Protein AF-A0A1V4UQL2-F1 (afdb_monomer)

pLDDT: mean 75.95, std 18.33, range [37.75, 96.88]

Structure (mmCIF, N/CA/C/O backbone):
data_AF-A0A1V4UQL2-F1
#
_entry.id   AF-A0A1V4UQL2-F1
#
loop_
_atom_site.group_PDB
_atom_site.id
_atom_site.type_symbol
_atom_site.label_atom_id
_atom_site.label_alt_id
_atom_site.label_comp_id
_atom_site.label_asym_id
_atom_site.label_entity_id
_atom_site.label_seq_id
_atom_site.pdbx_PDB_ins_code
_atom_site.Cartn_x
_atom_site.Cartn_y
_atom_site.Cartn_z
_atom_site.occupancy
_atom_site.B_iso_or_equiv
_atom_site.auth_seq_id
_atom_site.auth_comp_id
_atom_site.auth_asym_id
_atom_site.auth_atom_id
_atom_site.pdbx_PDB_model_num
ATOM 1 N N . MET A 1 1 ? 2.668 -11.949 -16.282 1.00 37.75 1 MET A N 1
ATOM 2 C CA . MET A 1 1 ? 2.684 -10.707 -15.476 1.00 37.75 1 MET A CA 1
ATOM 3 C C . MET A 1 1 ? 3.536 -10.972 -14.229 1.00 37.75 1 MET A C 1
ATOM 5 O O . MET A 1 1 ? 3.122 -11.777 -13.413 1.00 37.75 1 MET A O 1
ATOM 9 N N . LYS A 1 2 ? 4.761 -10.427 -14.122 1.00 42.97 2 LYS A N 1
ATOM 10 C CA . LYS A 1 2 ? 5.678 -10.628 -12.970 1.00 42.97 2 LYS A CA 1
ATOM 11 C C . LYS A 1 2 ? 5.782 -9.341 -12.137 1.00 42.97 2 LYS A C 1
ATOM 13 O O . LYS A 1 2 ? 6.850 -8.750 -12.044 1.00 42.97 2 LYS A O 1
ATOM 18 N N . ALA A 1 3 ? 4.671 -8.852 -11.601 1.00 55.44 3 ALA A N 1
ATOM 19 C CA . ALA A 1 3 ? 4.692 -7.670 -10.745 1.00 55.44 3 ALA A CA 1
ATOM 20 C C . ALA A 1 3 ? 3.852 -7.947 -9.501 1.00 55.44 3 ALA A C 1
ATOM 22 O O . ALA A 1 3 ? 2.638 -7.787 -9.514 1.00 55.44 3 ALA A O 1
ATOM 23 N N . PHE A 1 4 ? 4.516 -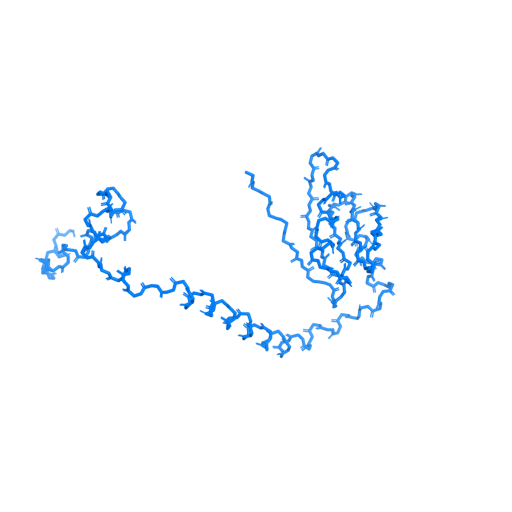8.412 -8.445 1.00 68.25 4 PHE A N 1
ATOM 24 C CA . PHE A 1 4 ? 3.941 -8.462 -7.107 1.00 68.25 4 PHE A CA 1
ATOM 25 C C . PHE A 1 4 ? 4.356 -7.186 -6.380 1.00 68.25 4 PHE A C 1
ATOM 27 O O . PHE A 1 4 ? 5.550 -6.943 -6.196 1.00 68.25 4 PHE A O 1
ATOM 34 N N . VAL A 1 5 ? 3.385 -6.369 -5.977 1.00 81.94 5 VAL A N 1
ATOM 35 C CA . VAL A 1 5 ? 3.632 -5.263 -5.049 1.00 81.94 5 VAL A CA 1
ATOM 36 C C . VAL A 1 5 ? 3.661 -5.860 -3.647 1.00 81.94 5 VAL A C 1
ATOM 38 O O . VAL A 1 5 ? 2.655 -6.382 -3.174 1.00 81.94 5 VAL A O 1
ATOM 41 N N . ARG A 1 6 ? 4.827 -5.830 -2.996 1.00 87.88 6 ARG A N 1
ATOM 42 C CA . ARG A 1 6 ? 4.953 -6.243 -1.594 1.00 87.88 6 ARG A CA 1
ATOM 43 C C . ARG A 1 6 ? 4.582 -5.061 -0.710 1.00 87.88 6 ARG A C 1
ATOM 45 O O . ARG A 1 6 ? 5.344 -4.098 -0.643 1.00 87.88 6 ARG A O 1
ATOM 52 N N . LEU A 1 7 ? 3.418 -5.149 -0.075 1.00 91.75 7 LEU A N 1
ATOM 53 C CA . LEU A 1 7 ? 2.991 -4.177 0.921 1.00 91.75 7 LEU A CA 1
ATOM 54 C C . LEU A 1 7 ? 3.770 -4.395 2.218 1.00 91.75 7 LEU A C 1
ATOM 56 O O . LEU A 1 7 ? 3.971 -5.529 2.651 1.00 91.75 7 LEU A O 1
ATOM 60 N N . ARG A 1 8 ? 4.222 -3.300 2.815 1.00 92.44 8 ARG A N 1
ATOM 61 C CA . ARG A 1 8 ? 4.875 -3.247 4.116 1.00 92.44 8 ARG A CA 1
ATOM 62 C C . ARG A 1 8 ? 4.050 -2.346 5.029 1.00 92.44 8 ARG A C 1
ATOM 64 O O . ARG A 1 8 ? 3.598 -1.298 4.563 1.00 92.44 8 ARG A O 1
ATOM 71 N N . PRO A 1 9 ? 3.850 -2.724 6.295 1.00 93.31 9 PRO A N 1
ATOM 72 C CA . PRO A 1 9 ? 3.208 -1.844 7.253 1.00 93.31 9 PRO A CA 1
ATOM 73 C C . PRO A 1 9 ? 4.103 -0.653 7.598 1.00 93.31 9 PRO A C 1
ATOM 75 O O . PRO A 1 9 ? 5.333 -0.703 7.490 1.00 93.31 9 PRO A O 1
ATOM 78 N N . LEU A 1 10 ? 3.451 0.436 7.979 1.00 88.81 10 LEU A N 1
ATOM 79 C CA . LEU A 1 10 ? 4.038 1.602 8.616 1.00 88.81 10 LEU A CA 1
ATOM 80 C C . LEU A 1 10 ? 3.076 2.020 9.738 1.00 88.81 10 LEU A C 1
ATOM 82 O O . LEU A 1 10 ? 2.096 2.726 9.495 1.00 88.81 10 LEU A O 1
ATOM 86 N N . GLY A 1 11 ? 3.340 1.520 10.947 1.00 84.88 11 GLY A N 1
ATOM 87 C CA . GLY A 1 11 ? 2.382 1.543 12.057 1.00 84.88 11 GLY A CA 1
ATOM 88 C C . GLY A 1 11 ? 1.091 0.780 11.728 1.00 84.88 11 GLY A C 1
ATOM 89 O O . GLY A 1 11 ? 1.022 0.025 10.755 1.00 84.88 11 GLY A O 1
ATOM 90 N N . ASP A 1 12 ? 0.035 1.043 12.496 1.00 84.06 12 ASP A N 1
ATOM 91 C CA . ASP A 1 12 ? -1.230 0.293 12.409 1.00 84.06 12 ASP A CA 1
ATOM 92 C C . ASP A 1 12 ? -2.111 0.649 11.208 1.00 84.06 12 ASP A C 1
ATOM 94 O O . ASP A 1 12 ? -3.007 -0.102 10.815 1.00 84.06 12 ASP A O 1
ATOM 98 N N . ARG A 1 13 ? -1.934 1.851 10.652 1.00 88.06 13 ARG A N 1
ATOM 99 C CA . ARG A 1 13 ? -2.918 2.453 9.736 1.00 88.06 13 ARG A CA 1
ATOM 100 C C . ARG A 1 13 ? -2.413 2.669 8.324 1.00 88.06 13 ARG A C 1
ATOM 102 O O . ARG A 1 13 ? -3.192 3.137 7.494 1.00 88.06 13 ARG A O 1
ATOM 109 N N . VAL A 1 14 ? -1.155 2.348 8.030 1.00 93.50 14 VAL A N 1
ATOM 110 C CA . VAL A 1 14 ? -0.564 2.588 6.710 1.00 93.50 14 VAL A CA 1
ATOM 111 C C . VAL A 1 14 ? 0.059 1.309 6.164 1.00 93.50 14 VAL A C 1
ATOM 113 O O . VAL A 1 14 ? 0.865 0.661 6.823 1.00 93.50 14 VAL A O 1
ATOM 116 N N . LEU A 1 15 ? -0.275 0.977 4.920 1.00 95.50 15 LEU A N 1
ATOM 117 C CA . LEU A 1 15 ? 0.418 -0.032 4.127 1.00 95.50 15 LEU A CA 1
ATOM 118 C C . LEU A 1 15 ? 1.042 0.648 2.921 1.00 95.50 15 LEU A C 1
ATOM 120 O O . LEU A 1 15 ? 0.372 1.389 2.200 1.00 95.50 15 LEU A O 1
ATOM 124 N N . TRP A 1 16 ? 2.311 0.366 2.663 1.00 95.44 16 TRP A N 1
ATOM 125 C CA . TRP A 1 16 ? 3.025 0.980 1.557 1.00 95.44 16 TRP A CA 1
ATOM 126 C C . TRP A 1 16 ? 3.781 -0.025 0.700 1.00 95.44 16 TRP A C 1
ATOM 128 O O . TRP A 1 16 ? 4.181 -1.086 1.169 1.00 95.44 16 TRP A O 1
ATOM 138 N N . GLY A 1 17 ? 3.992 0.296 -0.573 1.00 94.50 17 GLY A N 1
ATOM 139 C CA . GLY A 1 17 ? 4.694 -0.594 -1.492 1.00 94.50 17 GLY A CA 1
ATOM 140 C C . GLY A 1 17 ? 5.348 0.136 -2.656 1.00 94.50 17 GLY A C 1
ATOM 141 O O . GLY A 1 17 ? 4.814 1.105 -3.195 1.00 94.50 17 GLY A O 1
ATOM 142 N N . TYR A 1 18 ? 6.510 -0.362 -3.079 1.00 93.31 18 TYR A N 1
ATOM 143 C CA . TYR A 1 18 ? 7.168 0.142 -4.279 1.00 93.31 18 TYR A CA 1
ATOM 144 C C . TYR A 1 18 ? 6.465 -0.366 -5.542 1.00 93.31 18 TYR A C 1
ATOM 146 O O . TYR A 1 18 ? 6.219 -1.565 -5.696 1.00 93.31 18 TYR A O 1
ATOM 154 N N . MET A 1 19 ? 6.195 0.545 -6.472 1.00 90.06 19 MET A N 1
ATOM 155 C CA . MET A 1 19 ? 5.579 0.262 -7.760 1.00 90.06 19 MET A CA 1
ATOM 156 C C . MET A 1 19 ? 6.045 1.282 -8.803 1.00 90.06 19 MET A C 1
ATOM 158 O O . MET A 1 19 ? 5.976 2.490 -8.591 1.00 90.06 19 MET A O 1
ATOM 162 N N . LYS A 1 20 ? 6.464 0.796 -9.976 1.00 89.44 20 LYS A N 1
ATOM 163 C CA . LYS A 1 20 ? 6.831 1.631 -11.129 1.00 89.44 20 LYS A CA 1
ATOM 164 C C . LYS A 1 20 ? 5.987 1.232 -12.344 1.00 89.44 20 LYS A C 1
ATOM 166 O O . LYS A 1 20 ? 6.436 0.422 -13.160 1.00 89.44 20 LYS A O 1
ATOM 171 N N . PRO A 1 21 ? 4.739 1.717 -12.435 1.00 85.06 21 PRO A N 1
ATOM 172 C CA . PRO A 1 21 ? 3.858 1.359 -13.531 1.00 85.06 21 PRO A CA 1
ATOM 173 C C . PRO A 1 21 ? 4.292 2.082 -14.815 1.00 85.06 21 PRO A C 1
ATOM 175 O O . PRO A 1 21 ? 4.811 3.191 -14.771 1.00 85.06 21 PRO A O 1
ATOM 178 N N . ARG A 1 22 ? 4.085 1.453 -15.981 1.00 80.81 22 ARG A N 1
ATOM 179 C CA . ARG A 1 22 ? 4.324 2.098 -17.292 1.00 80.81 22 ARG A CA 1
ATOM 180 C C . ARG A 1 22 ? 3.170 2.997 -17.742 1.00 80.81 22 ARG A C 1
ATOM 182 O O . ARG A 1 22 ? 3.358 3.860 -18.588 1.00 80.81 22 ARG A O 1
ATOM 189 N N . HIS A 1 23 ? 1.979 2.768 -17.197 1.00 82.25 23 HIS A N 1
ATOM 190 C CA . HIS A 1 23 ? 0.748 3.480 -17.532 1.00 82.25 23 HIS A CA 1
ATOM 191 C C . HIS A 1 23 ? 0.110 4.043 -16.261 1.00 82.25 23 HIS A C 1
ATOM 193 O O . HIS A 1 23 ? 0.542 3.727 -15.152 1.00 82.25 23 HIS A O 1
ATOM 199 N N . LYS A 1 24 ? -0.976 4.805 -16.412 1.00 80.25 24 LYS A N 1
ATOM 200 C CA . LYS A 1 24 ? -1.756 5.403 -15.313 1.00 80.25 24 LYS A CA 1
ATOM 201 C C . LYS A 1 24 ? -2.580 4.377 -14.506 1.00 80.25 24 LYS A C 1
ATOM 203 O O . LYS A 1 24 ? -3.717 4.632 -14.144 1.00 80.25 24 LYS A O 1
ATOM 208 N N . ILE A 1 25 ? -2.023 3.196 -14.236 1.00 89.56 25 ILE A N 1
ATOM 209 C CA . ILE A 1 25 ? -2.671 2.134 -13.449 1.00 89.56 25 ILE A CA 1
ATOM 210 C C . ILE A 1 25 ? -2.404 2.278 -11.943 1.00 89.56 25 ILE A C 1
ATOM 212 O O . ILE A 1 25 ? -3.019 1.583 -11.138 1.00 89.56 25 ILE A O 1
ATOM 216 N N . GLY A 1 26 ? -1.490 3.171 -11.547 1.00 89.69 26 GLY A N 1
ATOM 217 C CA . GLY A 1 26 ? -1.097 3.327 -10.147 1.00 89.69 26 GLY A CA 1
ATOM 218 C C . GLY A 1 26 ? -2.265 3.680 -9.226 1.00 89.69 26 GLY A C 1
ATOM 219 O O . GLY A 1 26 ? -2.417 3.051 -8.182 1.00 89.69 26 GLY A O 1
ATOM 220 N N . GLU A 1 27 ? -3.143 4.583 -9.672 1.00 91.38 27 GLU A N 1
ATOM 221 C CA . GLU A 1 27 ? -4.360 4.978 -8.950 1.00 91.38 27 GLU A CA 1
ATOM 222 C C . GLU A 1 27 ? -5.352 3.813 -8.816 1.00 91.38 27 GLU A C 1
ATOM 224 O O . GLU A 1 27 ? -5.786 3.480 -7.719 1.00 91.38 27 GLU A O 1
ATOM 229 N N . HIS A 1 28 ? -5.638 3.097 -9.905 1.00 92.44 28 HIS A N 1
ATOM 230 C CA . HIS A 1 28 ? -6.523 1.927 -9.850 1.00 92.44 28 HIS A CA 1
ATOM 231 C C . HIS A 1 28 ? -5.981 0.821 -8.941 1.00 92.44 28 HIS A C 1
ATOM 233 O O . HIS A 1 28 ? -6.743 0.136 -8.258 1.00 92.44 28 HIS A O 1
ATOM 239 N N . THR A 1 29 ? -4.660 0.651 -8.922 1.00 92.44 29 THR A N 1
ATOM 240 C CA . THR A 1 29 ? -4.004 -0.343 -8.073 1.00 92.44 29 THR A CA 1
ATOM 241 C C . THR A 1 29 ? -4.113 0.053 -6.602 1.00 92.44 29 THR A C 1
ATOM 243 O O . THR A 1 29 ? -4.483 -0.784 -5.779 1.00 92.44 29 THR A O 1
ATOM 246 N N . SER A 1 30 ? -3.851 1.319 -6.256 1.00 93.69 30 SER A N 1
ATOM 247 C CA . SER A 1 30 ? -3.974 1.794 -4.873 1.00 93.69 30 SER A CA 1
ATOM 248 C C . SER A 1 30 ? -5.427 1.751 -4.387 1.00 93.69 30 SER A C 1
ATOM 250 O O . SER A 1 30 ? -5.679 1.277 -3.280 1.00 93.69 30 SER A O 1
ATOM 252 N N . GLU A 1 31 ? -6.397 2.122 -5.227 1.00 94.81 31 GLU A N 1
ATOM 253 C CA . GLU A 1 31 ? -7.828 1.980 -4.931 1.00 94.81 31 GLU A CA 1
ATOM 254 C C . GLU A 1 31 ? -8.238 0.527 -4.686 1.00 94.81 31 GLU A C 1
ATOM 256 O O . GLU A 1 31 ? -8.976 0.241 -3.741 1.00 94.81 31 GLU A O 1
ATOM 261 N N . HIS A 1 32 ? -7.763 -0.403 -5.522 1.00 94.25 32 HIS A N 1
ATOM 262 C CA . HIS A 1 32 ? -8.056 -1.824 -5.360 1.00 94.25 32 HIS A CA 1
ATOM 263 C C . HIS A 1 32 ? -7.600 -2.325 -3.987 1.00 94.25 32 HIS A C 1
ATOM 265 O O . HIS A 1 32 ? -8.363 -2.990 -3.285 1.00 94.25 32 HIS A O 1
ATOM 271 N N . PHE A 1 33 ? -6.382 -1.972 -3.574 1.00 94.06 33 PHE A N 1
ATOM 272 C CA . PHE A 1 33 ? -5.882 -2.335 -2.252 1.00 94.06 33 PHE A CA 1
ATOM 273 C C . PHE A 1 33 ? -6.634 -1.626 -1.122 1.00 94.06 33 PHE A C 1
ATOM 275 O O . PHE A 1 33 ? -6.893 -2.261 -0.102 1.00 94.06 33 PHE A O 1
ATOM 282 N N . ALA A 1 34 ? -7.036 -0.365 -1.296 1.00 95.31 34 ALA A N 1
ATOM 283 C CA . ALA A 1 34 ? -7.782 0.369 -0.275 1.00 95.31 34 ALA A CA 1
ATOM 284 C C . ALA A 1 34 ? -9.166 -0.248 -0.033 1.00 95.31 34 ALA A C 1
ATOM 286 O O . ALA A 1 34 ? -9.573 -0.422 1.111 1.00 95.31 34 ALA A O 1
ATOM 287 N N . ARG A 1 35 ? -9.866 -0.677 -1.093 1.00 95.00 35 ARG A N 1
ATOM 288 C CA . ARG A 1 35 ? -11.147 -1.395 -0.959 1.00 95.00 35 ARG A CA 1
ATOM 289 C C . ARG A 1 35 ? -11.010 -2.728 -0.227 1.00 95.00 35 ARG A C 1
ATOM 291 O O . ARG A 1 35 ? -11.932 -3.129 0.474 1.00 95.00 35 ARG A O 1
ATOM 298 N N . ARG A 1 36 ? -9.876 -3.417 -0.391 1.00 94.06 36 ARG A N 1
ATOM 299 C CA . ARG A 1 36 ? -9.596 -4.697 0.282 1.00 94.06 36 ARG A CA 1
ATOM 300 C C . ARG A 1 36 ? -9.142 -4.537 1.729 1.00 94.06 36 ARG A C 1
ATOM 302 O O . ARG A 1 36 ? -9.237 -5.501 2.475 1.00 94.06 36 ARG A O 1
ATOM 309 N N . ASN A 1 37 ? -8.689 -3.344 2.113 1.00 92.12 37 ASN A N 1
ATOM 310 C CA . ASN A 1 37 ? -8.253 -3.023 3.471 1.00 92.12 37 ASN A CA 1
ATOM 311 C C . ASN A 1 37 ? -8.964 -1.746 3.964 1.00 92.12 37 ASN A C 1
ATOM 313 O O . ASN A 1 37 ? -8.332 -0.689 4.071 1.00 92.12 37 ASN A O 1
ATOM 317 N N . PRO A 1 38 ? -10.291 -1.793 4.213 1.00 93.44 38 PRO A N 1
ATOM 318 C CA . PRO A 1 38 ? -11.034 -0.622 4.666 1.00 93.44 38 PRO A CA 1
ATOM 319 C C . PRO A 1 38 ? -10.475 -0.070 5.982 1.00 93.44 38 PRO A C 1
ATOM 321 O O . PRO A 1 38 ? -10.207 -0.818 6.915 1.00 93.44 38 PRO A O 1
ATOM 324 N N . GLY A 1 39 ? -10.337 1.253 6.077 1.00 92.00 39 GLY A N 1
ATOM 325 C CA . GLY A 1 39 ? -9.757 1.912 7.252 1.00 92.00 39 GLY A CA 1
ATOM 326 C C . GLY A 1 39 ? -8.224 1.965 7.274 1.00 92.00 39 GLY A C 1
ATOM 327 O O . GLY A 1 39 ? -7.671 2.594 8.175 1.00 92.00 39 GLY A O 1
ATOM 328 N N . THR A 1 40 ? -7.550 1.409 6.265 1.00 94.88 40 THR A N 1
ATOM 329 C CA . THR A 1 40 ? -6.093 1.483 6.093 1.00 94.88 40 THR A CA 1
ATOM 330 C C . THR A 1 40 ? -5.729 2.429 4.948 1.00 94.88 40 THR A C 1
ATOM 332 O O . THR A 1 40 ? -6.350 2.424 3.883 1.00 94.88 40 THR A O 1
ATOM 335 N N . ILE A 1 41 ? -4.713 3.266 5.158 1.00 95.75 41 ILE A N 1
ATOM 336 C CA . ILE A 1 41 ? -4.140 4.144 4.135 1.00 95.75 41 ILE A CA 1
ATOM 337 C C . ILE A 1 41 ? -3.173 3.315 3.292 1.00 95.75 41 ILE A C 1
ATOM 339 O O . ILE A 1 41 ? -2.181 2.799 3.800 1.00 95.75 41 ILE A O 1
ATOM 343 N N . ILE A 1 42 ? -3.444 3.204 1.997 1.00 96.88 42 ILE A N 1
ATOM 344 C CA . ILE A 1 42 ? -2.558 2.539 1.045 1.00 96.88 42 ILE A CA 1
ATOM 345 C C . ILE A 1 42 ? -1.707 3.585 0.339 1.00 96.88 42 ILE A C 1
ATOM 347 O O . ILE A 1 42 ? -2.255 4.511 -0.251 1.00 96.88 42 ILE A O 1
ATOM 351 N N . VAL A 1 43 ? -0.387 3.407 0.337 1.00 96.31 43 VAL A N 1
ATOM 352 C CA . VAL A 1 43 ? 0.563 4.282 -0.363 1.00 96.31 43 VAL A CA 1
ATOM 353 C C . VAL A 1 43 ? 1.412 3.459 -1.321 1.00 96.31 43 VAL A C 1
ATOM 355 O O . VAL A 1 43 ? 2.265 2.676 -0.911 1.00 96.31 43 VAL A O 1
ATOM 358 N N . LEU A 1 44 ? 1.217 3.635 -2.621 1.00 95.56 44 LEU A N 1
ATOM 359 C CA . LEU A 1 44 ? 2.065 2.996 -3.623 1.00 95.56 44 LEU A CA 1
ATOM 360 C C . LEU A 1 44 ? 2.880 4.044 -4.352 1.00 95.56 44 LEU A C 1
ATOM 362 O O . LEU A 1 44 ? 2.375 5.123 -4.616 1.00 95.56 44 LEU A O 1
ATOM 366 N N . GLY A 1 45 ? 4.112 3.746 -4.739 1.00 94.06 45 GLY A N 1
ATOM 367 C CA . GLY A 1 45 ? 4.878 4.744 -5.473 1.00 94.06 45 GLY A CA 1
ATOM 368 C C . GLY A 1 45 ? 6.282 4.328 -5.839 1.00 94.06 45 GLY A C 1
ATOM 369 O O . GLY A 1 45 ? 6.725 3.206 -5.594 1.00 94.06 45 GLY A O 1
ATOM 370 N N . ASN A 1 46 ? 6.990 5.276 -6.427 1.00 92.75 46 ASN A N 1
ATOM 371 C CA . ASN A 1 46 ? 8.399 5.187 -6.761 1.00 92.75 46 ASN A CA 1
ATOM 372 C C . ASN A 1 46 ? 9.123 6.452 -6.265 1.00 92.75 46 ASN A C 1
ATOM 374 O O . ASN A 1 46 ? 8.602 7.184 -5.432 1.00 92.75 46 ASN A O 1
ATOM 378 N N . GLY A 1 47 ? 10.347 6.704 -6.732 1.00 92.25 47 GLY A N 1
ATOM 379 C CA . GLY A 1 47 ? 11.110 7.882 -6.305 1.00 92.25 47 GLY A CA 1
ATOM 380 C C . GLY A 1 47 ? 10.553 9.228 -6.790 1.00 92.25 47 GLY A C 1
ATOM 381 O O . GLY A 1 47 ? 10.904 10.246 -6.21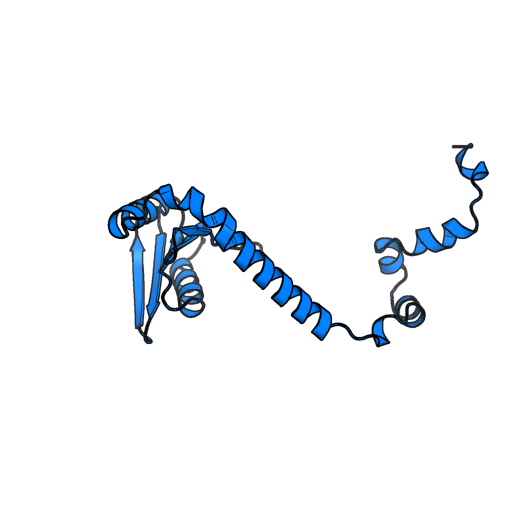2 1.00 92.25 47 GLY A O 1
ATOM 382 N N . ALA A 1 48 ? 9.708 9.247 -7.823 1.00 92.00 48 ALA A N 1
ATOM 383 C CA . ALA A 1 48 ? 9.199 10.467 -8.450 1.00 92.00 48 ALA A CA 1
ATOM 384 C C . ALA A 1 48 ? 7.736 10.765 -8.094 1.00 92.00 48 ALA A C 1
ATOM 386 O O . ALA A 1 48 ? 7.361 11.923 -7.948 1.00 92.00 48 ALA A O 1
ATOM 387 N N . GLU A 1 49 ? 6.916 9.728 -7.952 1.00 93.75 49 GLU A N 1
ATOM 388 C CA . GLU A 1 49 ? 5.479 9.8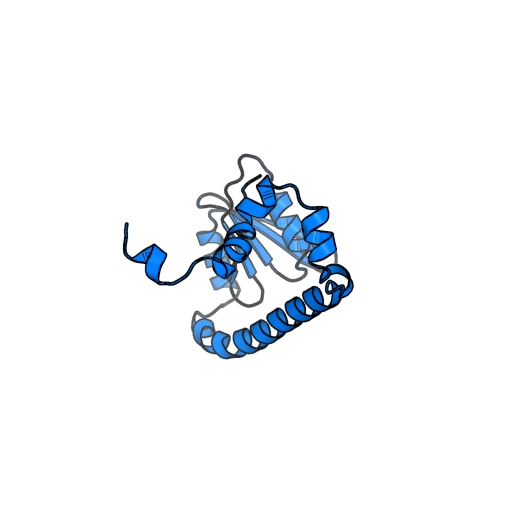69 -7.728 1.00 93.75 49 GLU A CA 1
ATOM 389 C C . GLU A 1 49 ? 4.940 8.801 -6.780 1.00 93.75 49 GLU A C 1
ATOM 391 O O . GLU A 1 49 ? 5.520 7.720 -6.613 1.00 93.75 49 GLU A O 1
ATOM 396 N N . SER A 1 50 ? 3.787 9.103 -6.198 1.00 95.19 50 SER A N 1
ATOM 397 C CA . SER A 1 50 ? 3.044 8.201 -5.332 1.00 95.19 50 SER A CA 1
ATOM 398 C C . SER A 1 50 ? 1.537 8.359 -5.517 1.00 95.19 50 SER A C 1
ATOM 400 O O . SER A 1 50 ? 1.020 9.412 -5.890 1.00 95.19 50 SER A O 1
ATOM 402 N N . TRP A 1 51 ? 0.828 7.273 -5.241 1.00 95.94 51 TRP A N 1
ATOM 403 C CA . TRP A 1 51 ? -0.616 7.148 -5.266 1.00 95.94 51 TRP A CA 1
ATOM 404 C C . TRP A 1 51 ? -1.072 6.689 -3.891 1.00 95.94 51 TRP A C 1
ATOM 406 O O . TRP A 1 51 ? -0.819 5.550 -3.484 1.00 95.94 51 TRP A O 1
ATOM 416 N N . THR A 1 52 ? -1.775 7.574 -3.201 1.00 96.44 52 THR A N 1
ATOM 417 C CA . THR A 1 52 ? -2.345 7.312 -1.887 1.00 96.44 52 THR A CA 1
ATOM 418 C C . THR A 1 52 ? -3.846 7.128 -2.015 1.00 96.44 52 THR A C 1
ATOM 420 O O . THR A 1 52 ? -4.536 7.933 -2.643 1.00 96.44 52 THR A O 1
ATOM 423 N N . ALA A 1 53 ? -4.352 6.061 -1.413 1.00 96.81 53 ALA A N 1
ATOM 424 C CA . ALA A 1 53 ? -5.749 5.679 -1.451 1.00 96.81 53 ALA A CA 1
ATOM 425 C C . ALA A 1 53 ? -6.215 5.302 -0.043 1.00 96.81 53 ALA A C 1
ATOM 427 O O . ALA A 1 53 ? -5.556 4.536 0.656 1.00 96.81 53 ALA A 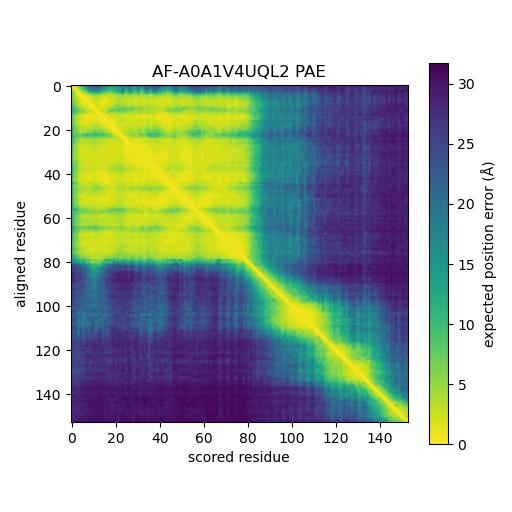O 1
ATOM 428 N N . PHE A 1 54 ? -7.361 5.828 0.373 1.00 96.38 54 PHE A N 1
ATOM 429 C CA . PHE A 1 54 ? -7.990 5.490 1.646 1.00 96.38 54 PHE A CA 1
ATOM 430 C C . PHE A 1 54 ? -9.483 5.263 1.439 1.00 96.38 54 PHE A C 1
ATOM 432 O O . PHE A 1 54 ? -10.170 6.114 0.873 1.00 96.38 54 PHE A O 1
ATOM 439 N N . PHE A 1 55 ? -9.979 4.113 1.889 1.00 96.38 55 PHE A N 1
ATOM 440 C CA . PHE A 1 55 ? -11.381 3.738 1.751 1.00 96.38 55 PHE A CA 1
ATOM 441 C C . PHE A 1 55 ? -12.013 3.535 3.126 1.00 96.38 55 PHE A C 1
ATOM 443 O O . PHE A 1 55 ? -11.534 2.728 3.925 1.00 96.38 55 PHE A O 1
ATOM 450 N N . ARG A 1 56 ? -13.093 4.266 3.415 1.00 94.44 56 ARG A N 1
ATOM 451 C CA . ARG A 1 56 ? -13.852 4.133 4.666 1.00 94.44 56 ARG A CA 1
ATOM 452 C C . ARG A 1 56 ? -15.292 4.588 4.457 1.00 94.44 56 ARG A C 1
ATOM 454 O O . ARG A 1 56 ? -15.508 5.623 3.839 1.00 94.44 56 ARG A O 1
ATOM 461 N N . GLN A 1 57 ? -16.256 3.844 5.011 1.00 91.94 57 GLN A N 1
ATOM 462 C CA . GLN A 1 57 ? -17.688 4.196 4.969 1.00 91.94 57 GLN A CA 1
ATOM 463 C C . GLN A 1 57 ? -18.179 4.526 3.547 1.00 91.94 57 GLN A C 1
ATOM 465 O O . GLN A 1 57 ? -18.800 5.560 3.323 1.00 91.94 57 GLN A O 1
ATOM 470 N N . ASP A 1 58 ? -17.830 3.671 2.583 1.00 90.38 58 ASP A N 1
ATOM 471 C CA . ASP A 1 58 ? -18.180 3.821 1.161 1.00 90.38 58 ASP A CA 1
ATOM 472 C C . ASP A 1 58 ? -17.619 5.081 0.468 1.00 90.38 58 ASP A C 1
ATOM 474 O O . ASP A 1 58 ? -17.995 5.438 -0.645 1.00 90.38 58 ASP A O 1
ATOM 478 N N . ARG A 1 59 ? -16.660 5.763 1.103 1.00 94.31 59 ARG A N 1
ATOM 479 C CA . ARG A 1 59 ? -15.969 6.919 0.529 1.00 94.31 59 ARG A CA 1
ATOM 480 C C . ARG A 1 59 ? -14.540 6.561 0.165 1.00 94.31 59 ARG A C 1
ATOM 482 O O . ARG A 1 59 ? -13.799 5.996 0.970 1.00 94.31 59 ARG A O 1
ATOM 489 N N . MET A 1 60 ? -14.161 6.933 -1.054 1.00 95.69 60 MET A N 1
ATOM 490 C CA . MET A 1 60 ? -12.822 6.755 -1.603 1.00 95.69 60 MET A CA 1
ATOM 491 C C . MET A 1 60 ? -12.092 8.099 -1.618 1.00 95.69 60 MET A C 1
ATOM 493 O O . MET A 1 60 ? -12.482 9.009 -2.344 1.00 95.69 60 MET A O 1
ATOM 497 N N . MET A 1 61 ? -11.019 8.211 -0.840 1.00 95.38 61 MET A N 1
ATOM 498 C CA . MET A 1 61 ? -10.114 9.360 -0.843 1.00 95.38 61 MET A CA 1
ATOM 499 C C . MET A 1 61 ? -8.859 9.027 -1.642 1.00 95.38 61 MET A C 1
ATOM 501 O O . MET A 1 61 ? -8.254 7.974 -1.433 1.00 95.38 61 MET A O 1
ATOM 505 N N . ARG A 1 62 ? -8.461 9.927 -2.543 1.00 94.62 62 ARG A N 1
ATOM 506 C CA . ARG A 1 62 ? -7.337 9.716 -3.461 1.00 94.62 62 ARG A CA 1
ATOM 507 C C . ARG A 1 62 ? -6.428 10.926 -3.463 1.00 94.62 62 ARG A C 1
ATOM 509 O O . ARG A 1 62 ? -6.906 12.057 -3.513 1.00 94.62 62 ARG A O 1
ATOM 516 N N . ILE A 1 63 ? -5.129 10.676 -3.421 1.00 94.06 63 ILE A N 1
ATOM 517 C CA . ILE A 1 63 ? -4.110 11.714 -3.519 1.00 94.06 63 ILE A CA 1
ATOM 518 C C . ILE A 1 63 ? -3.012 11.197 -4.443 1.00 94.06 63 ILE A C 1
ATOM 520 O O . ILE A 1 63 ? -2.486 10.103 -4.240 1.00 94.06 63 ILE A O 1
ATOM 524 N N . HIS A 1 64 ? -2.661 11.996 -5.447 1.00 93.56 64 HIS A N 1
ATOM 525 C CA . HIS A 1 64 ? -1.421 11.833 -6.199 1.00 93.56 64 HIS A CA 1
ATOM 526 C C . HIS A 1 64 ? -0.383 12.777 -5.599 1.00 93.56 64 HIS A C 1
ATOM 528 O O . HIS A 1 64 ? -0.674 13.949 -5.357 1.00 93.56 64 HIS A O 1
ATOM 534 N N . GLY A 1 65 ? 0.783 12.239 -5.268 1.00 90.25 65 GLY A N 1
ATOM 535 C CA . GLY A 1 65 ? 1.822 12.943 -4.535 1.00 90.25 65 GLY A CA 1
ATOM 536 C C . GLY A 1 65 ? 3.188 12.818 -5.194 1.00 90.25 65 GLY A C 1
ATOM 537 O O . GLY A 1 65 ? 3.362 12.138 -6.207 1.00 90.25 65 GLY A O 1
ATOM 538 N N . ALA A 1 66 ? 4.167 13.466 -4.565 1.00 91.81 66 ALA A N 1
ATOM 539 C CA . ALA A 1 66 ? 5.579 13.359 -4.913 1.00 91.81 66 ALA A CA 1
ATOM 540 C C . ALA A 1 66 ? 6.132 11.948 -4.623 1.00 91.81 66 ALA A C 1
ATOM 542 O O . ALA A 1 66 ? 5.378 10.986 -4.463 1.00 91.81 66 ALA A O 1
ATOM 543 N N . GLY A 1 67 ? 7.453 11.798 -4.558 1.00 93.38 67 GLY A N 1
ATOM 544 C CA . GLY A 1 67 ? 8.096 10.508 -4.321 1.00 93.38 67 GLY A CA 1
ATOM 545 C C . GLY A 1 67 ? 7.573 9.774 -3.080 1.00 93.38 67 GLY A C 1
ATOM 546 O O . GLY A 1 67 ? 7.232 10.373 -2.060 1.00 93.38 67 GLY A O 1
ATOM 547 N N . LEU A 1 68 ? 7.558 8.444 -3.160 1.00 93.12 68 LEU A N 1
ATOM 548 C CA . LEU A 1 68 ? 7.082 7.542 -2.112 1.00 93.12 68 LEU A CA 1
ATOM 549 C C . LEU A 1 68 ? 7.677 7.883 -0.741 1.00 93.12 68 LEU A C 1
ATOM 551 O O . LEU A 1 68 ? 6.929 8.084 0.208 1.00 93.12 68 LEU A O 1
ATOM 555 N N . ASN A 1 69 ? 9.001 8.010 -0.641 1.00 93.12 69 ASN A N 1
ATOM 556 C CA . ASN A 1 69 ? 9.664 8.299 0.635 1.00 93.12 69 ASN A CA 1
ATOM 557 C C . ASN A 1 69 ? 9.201 9.633 1.229 1.00 93.12 69 ASN A C 1
ATOM 559 O O . ASN A 1 69 ? 8.853 9.686 2.401 1.00 93.12 69 ASN A O 1
ATOM 563 N N . GLU A 1 70 ? 9.089 10.672 0.402 1.00 93.88 70 GLU A N 1
ATOM 564 C CA . GLU A 1 70 ? 8.612 11.980 0.844 1.00 93.88 70 GLU A CA 1
ATOM 565 C C . GLU A 1 70 ?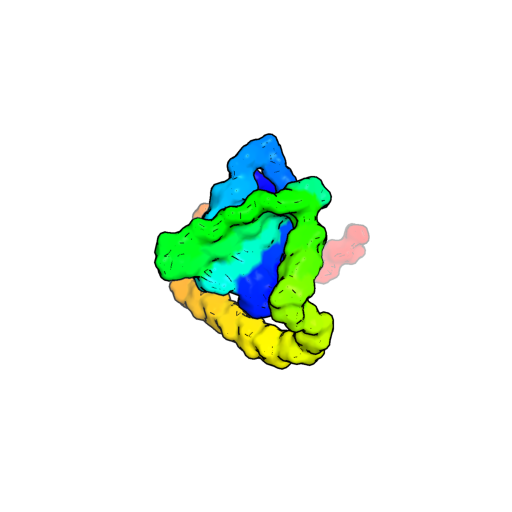 7.178 11.899 1.382 1.00 93.88 70 GLU A C 1
ATOM 567 O O . GLU A 1 70 ? 6.867 12.451 2.437 1.00 93.88 70 GLU A O 1
ATOM 572 N N . THR A 1 71 ? 6.295 11.163 0.700 1.00 93.62 71 THR A N 1
ATOM 573 C CA . THR A 1 71 ? 4.927 10.960 1.197 1.00 93.62 71 THR A CA 1
ATOM 574 C C . THR A 1 71 ? 4.867 10.138 2.477 1.00 93.62 71 THR A C 1
ATOM 576 O O . THR A 1 71 ? 4.060 10.450 3.353 1.00 93.62 71 THR A O 1
ATOM 579 N N . LEU A 1 72 ? 5.734 9.136 2.629 1.00 92.75 72 LEU A N 1
ATOM 580 C CA . LEU A 1 72 ? 5.817 8.347 3.853 1.00 92.75 72 LEU A CA 1
ATOM 581 C C . LEU A 1 72 ? 6.333 9.188 5.018 1.00 92.75 72 LEU A C 1
ATOM 583 O O . LEU A 1 72 ? 5.774 9.100 6.104 1.00 92.75 72 LEU A O 1
ATOM 587 N N . ASP A 1 73 ? 7.334 10.038 4.810 1.00 92.81 73 ASP A N 1
ATOM 588 C CA . ASP A 1 73 ? 7.880 10.887 5.871 1.00 92.81 73 ASP A CA 1
ATOM 589 C C . ASP A 1 73 ? 6.886 11.973 6.305 1.00 92.81 73 ASP A C 1
ATOM 591 O O . ASP A 1 73 ? 6.720 12.226 7.503 1.00 92.81 73 ASP A O 1
ATOM 595 N N . ARG A 1 74 ? 6.121 12.534 5.357 1.00 91.38 74 ARG A N 1
ATOM 596 C CA . ARG A 1 74 ? 4.968 13.395 5.670 1.00 91.38 74 ARG A CA 1
ATOM 597 C C . ARG A 1 74 ? 3.916 12.651 6.499 1.00 91.38 74 ARG A C 1
ATOM 599 O O . ARG A 1 74 ? 3.411 13.209 7.470 1.00 91.38 74 ARG A O 1
ATOM 606 N N . LEU A 1 75 ? 3.603 11.399 6.153 1.00 90.00 75 LEU A N 1
ATOM 607 C CA . LEU A 1 75 ? 2.633 10.584 6.894 1.00 90.00 75 LEU A CA 1
ATOM 608 C C . LEU A 1 75 ? 3.125 10.209 8.293 1.00 90.00 75 LEU A C 1
ATOM 610 O O . LEU A 1 75 ? 2.355 10.342 9.239 1.00 90.00 75 LEU A O 1
ATOM 614 N N . LYS A 1 76 ? 4.391 9.807 8.451 1.00 90.25 76 LYS A N 1
ATOM 615 C CA . LYS A 1 76 ? 5.001 9.552 9.769 1.00 90.25 76 LYS A CA 1
ATOM 616 C C . LYS A 1 76 ? 4.886 10.776 10.668 1.00 90.25 76 LYS A C 1
ATOM 618 O O . LYS A 1 76 ? 4.445 10.661 11.808 1.00 90.25 76 LYS A O 1
ATOM 623 N N . SER A 1 77 ? 5.217 11.945 10.119 1.00 88.31 77 SER A N 1
ATOM 624 C CA . SER A 1 77 ? 5.156 13.219 10.839 1.00 88.31 77 SER A CA 1
ATOM 625 C C . SER A 1 77 ? 3.721 13.574 11.241 1.00 88.31 77 SER A C 1
ATOM 627 O O . SER A 1 77 ? 3.475 13.969 12.378 1.00 88.31 77 SER A O 1
ATOM 629 N N . ALA A 1 78 ? 2.755 13.396 10.333 1.00 87.38 78 ALA A N 1
ATOM 630 C CA . ALA A 1 78 ? 1.345 13.693 10.587 1.00 87.38 78 ALA A CA 1
ATOM 631 C C . ALA A 1 78 ? 0.696 12.730 11.595 1.00 87.38 78 ALA A C 1
ATOM 633 O O . ALA A 1 78 ? -0.133 13.144 12.404 1.00 87.38 78 ALA A O 1
ATOM 634 N N . LEU A 1 79 ? 1.067 11.450 11.544 1.00 84.06 79 LEU A N 1
ATOM 635 C CA . LEU A 1 79 ? 0.517 10.398 12.398 1.00 84.06 79 LEU A CA 1
ATOM 636 C C . LEU A 1 79 ? 1.269 10.245 13.727 1.00 84.06 79 LEU A C 1
ATOM 638 O O . LEU A 1 79 ? 0.825 9.467 14.564 1.00 84.06 79 LEU A O 1
ATOM 642 N N . LYS A 1 80 ? 2.364 10.994 13.938 1.00 83.44 80 LYS A N 1
ATOM 643 C CA . LYS A 1 80 ? 3.243 10.892 15.118 1.00 83.44 80 LYS A CA 1
ATOM 644 C C . LYS A 1 80 ? 3.700 9.453 15.389 1.00 83.44 80 LYS A C 1
ATOM 646 O O . LYS A 1 80 ? 3.774 9.038 16.540 1.00 83.44 80 LYS A O 1
ATOM 651 N N . ILE A 1 81 ? 3.985 8.698 14.328 1.00 70.06 81 ILE A N 1
ATOM 652 C CA . ILE A 1 81 ? 4.496 7.328 14.445 1.00 70.06 81 ILE A CA 1
ATOM 653 C C . ILE A 1 81 ? 5.930 7.446 14.972 1.00 70.06 81 ILE A C 1
ATOM 655 O O . ILE A 1 81 ? 6.823 7.855 14.225 1.00 70.06 81 ILE A O 1
ATOM 659 N N . SER A 1 82 ? 6.137 7.182 16.265 1.00 55.91 82 SER A N 1
ATOM 660 C CA . SER A 1 82 ? 7.471 7.143 16.861 1.00 55.91 82 SER A CA 1
ATOM 661 C C . SER A 1 82 ? 8.194 5.875 16.407 1.00 55.91 82 SER A C 1
ATOM 663 O O . SER A 1 82 ? 7.596 4.819 16.216 1.00 55.91 82 SER A O 1
ATOM 665 N N . GLU A 1 83 ? 9.513 5.957 16.229 1.00 54.28 83 GLU A N 1
ATOM 666 C CA . GLU A 1 83 ? 10.340 4.794 15.869 1.00 54.28 83 GLU A CA 1
ATOM 667 C C . GLU A 1 83 ? 10.423 3.735 16.993 1.00 54.28 83 GLU A C 1
ATOM 669 O O . GLU A 1 83 ? 11.029 2.678 16.807 1.00 54.28 83 GLU A O 1
ATOM 674 N N . GLU A 1 84 ? 9.799 4.005 18.144 1.00 45.66 84 GLU A N 1
ATOM 675 C CA . GLU A 1 84 ? 9.794 3.180 19.357 1.00 45.66 84 GLU A CA 1
ATOM 676 C C . GLU A 1 84 ? 8.907 1.927 19.244 1.00 45.66 84 GLU A C 1
ATOM 678 O O . GLU A 1 84 ? 9.106 0.967 19.987 1.00 45.66 84 GLU A O 1
ATOM 683 N N . GLU A 1 85 ? 8.009 1.850 18.255 1.00 47.81 85 GLU A N 1
ATOM 684 C CA . GLU A 1 85 ? 7.208 0.641 17.989 1.00 47.81 85 GLU A CA 1
ATOM 685 C C . GLU A 1 85 ? 8.026 -0.525 17.405 1.00 47.81 85 GLU A C 1
ATOM 687 O O . GLU A 1 85 ? 7.533 -1.641 17.315 1.00 47.81 85 GLU A O 1
ATOM 692 N N . LYS A 1 86 ? 9.325 -0.350 17.120 1.00 44.78 86 LYS A N 1
ATOM 693 C CA . LYS A 1 86 ? 10.207 -1.484 16.777 1.00 44.78 86 LYS A CA 1
ATOM 694 C C . LYS A 1 86 ? 10.463 -2.458 17.942 1.00 44.78 86 LYS A C 1
ATOM 696 O O . LYS A 1 86 ? 11.067 -3.504 17.710 1.00 44.78 86 LYS A O 1
ATOM 701 N N . GLY A 1 87 ? 10.057 -2.126 19.173 1.00 38.75 87 GLY A N 1
ATOM 702 C CA . GLY A 1 87 ? 10.277 -2.956 20.366 1.00 38.75 87 GLY A CA 1
ATOM 703 C C . GLY A 1 87 ? 9.074 -3.784 20.838 1.00 38.75 87 GLY A C 1
ATOM 704 O O . GLY A 1 87 ? 9.277 -4.819 21.467 1.00 38.75 87 GLY A O 1
ATOM 705 N N . ALA A 1 88 ? 7.840 -3.370 20.530 1.00 42.12 88 ALA A N 1
ATOM 706 C CA . ALA A 1 88 ? 6.615 -4.042 20.993 1.00 42.12 88 ALA A CA 1
ATOM 707 C C . ALA A 1 88 ? 6.062 -5.074 19.987 1.00 42.12 88 ALA A C 1
ATOM 709 O O . ALA A 1 88 ? 5.266 -5.945 20.343 1.00 42.12 88 ALA A O 1
ATOM 710 N N . ASP A 1 89 ? 6.546 -5.039 18.743 1.00 46.78 89 ASP A N 1
ATOM 711 C CA . ASP A 1 89 ? 6.115 -5.932 17.665 1.00 46.78 89 ASP A CA 1
ATOM 712 C C . ASP A 1 89 ? 6.593 -7.384 17.825 1.00 46.78 89 ASP A C 1
ATOM 714 O O . ASP A 1 89 ? 6.075 -8.270 17.156 1.00 46.78 89 ASP A O 1
ATOM 718 N N . ALA A 1 90 ? 7.554 -7.687 18.703 1.00 47.44 90 ALA A N 1
ATOM 719 C CA . ALA A 1 90 ? 8.057 -9.058 18.848 1.00 47.44 90 ALA A CA 1
ATOM 720 C C . ALA A 1 90 ? 7.068 -10.003 19.560 1.00 47.44 90 ALA A C 1
ATOM 722 O O . ALA A 1 90 ? 7.058 -11.198 19.266 1.00 47.44 90 ALA A O 1
ATOM 723 N N . GLU A 1 91 ? 6.226 -9.490 20.464 1.00 41.44 91 GLU A N 1
ATOM 724 C CA . GLU A 1 91 ? 5.196 -10.281 21.159 1.00 41.44 91 GLU A CA 1
ATOM 725 C C . GLU A 1 91 ? 3.854 -10.251 20.415 1.00 41.44 91 GLU A C 1
ATOM 727 O O . GLU A 1 91 ? 3.241 -11.302 20.223 1.00 41.44 91 GLU A O 1
ATOM 732 N N . GLY A 1 92 ? 3.447 -9.089 19.888 1.00 43.47 92 GLY A N 1
ATOM 733 C CA . GLY A 1 92 ? 2.238 -8.956 19.066 1.00 43.47 92 GLY A CA 1
ATOM 734 C C . GLY A 1 92 ? 2.338 -9.666 17.709 1.00 43.47 92 GLY A C 1
ATOM 735 O O . GLY A 1 92 ? 1.394 -10.337 17.291 1.00 43.47 92 GLY A O 1
ATOM 736 N N . ALA A 1 93 ? 3.494 -9.613 17.033 1.00 47.56 93 ALA A N 1
ATOM 737 C CA . ALA A 1 93 ? 3.703 -10.376 15.801 1.00 47.56 93 ALA A CA 1
ATOM 738 C C . ALA A 1 93 ? 3.864 -11.878 16.057 1.00 47.56 93 ALA A C 1
ATOM 740 O O . ALA A 1 93 ? 3.581 -12.657 15.155 1.00 47.56 93 ALA A O 1
ATOM 741 N N . ARG A 1 94 ? 4.270 -12.310 17.263 1.00 47.03 94 ARG A N 1
ATOM 742 C CA . ARG A 1 94 ? 4.288 -13.736 17.632 1.00 47.03 94 ARG A CA 1
ATOM 743 C C . ARG A 1 94 ? 2.879 -14.297 17.775 1.00 47.03 94 ARG A C 1
ATOM 745 O O . ARG A 1 94 ? 2.617 -15.370 17.246 1.00 47.03 94 ARG A O 1
ATOM 752 N N . ALA A 1 95 ? 1.987 -13.559 18.437 1.00 50.25 95 ALA A N 1
ATOM 753 C CA . ALA A 1 95 ? 0.577 -13.927 18.542 1.00 50.25 95 ALA A CA 1
ATOM 754 C C . ALA A 1 95 ? -0.092 -13.958 17.155 1.00 50.25 95 ALA A C 1
ATOM 756 O O . ALA A 1 95 ? -0.682 -14.965 16.780 1.00 50.25 95 ALA A O 1
ATOM 757 N N . ASN A 1 96 ? 0.121 -12.922 16.337 1.00 51.38 96 ASN A N 1
ATOM 758 C CA . ASN A 1 96 ? -0.425 -12.869 14.977 1.00 51.38 96 ASN A CA 1
ATOM 759 C C . ASN A 1 96 ? 0.200 -13.908 14.027 1.00 51.38 96 ASN A C 1
ATOM 761 O O . ASN A 1 96 ? -0.470 -14.373 13.112 1.00 51.38 96 ASN A O 1
ATOM 765 N N . ALA A 1 97 ? 1.474 -14.275 14.200 1.00 56.03 97 ALA A N 1
ATOM 766 C CA . ALA A 1 97 ? 2.101 -15.341 13.416 1.00 56.03 97 ALA A CA 1
ATOM 767 C C . ALA A 1 97 ? 1.514 -16.711 13.767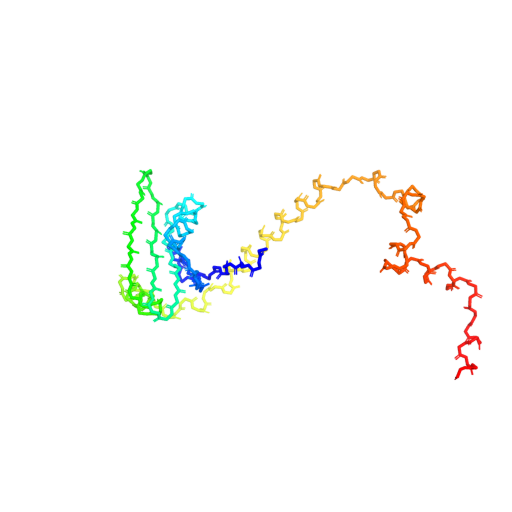 1.00 56.03 97 ALA A C 1
ATOM 769 O O . ALA A 1 97 ? 1.263 -17.501 12.862 1.00 56.03 97 ALA A O 1
ATOM 770 N N . GLN A 1 98 ? 1.232 -16.953 15.052 1.00 60.12 98 GLN A N 1
ATOM 771 C CA . GLN A 1 98 ? 0.548 -18.160 15.506 1.00 60.12 98 GLN A CA 1
ATOM 772 C C . GLN A 1 98 ? -0.862 -18.257 14.901 1.00 60.12 98 GLN A C 1
ATOM 774 O O . GLN A 1 98 ? -1.230 -19.315 14.398 1.00 60.12 98 GLN A O 1
ATOM 779 N N . ASP A 1 99 ? -1.603 -17.144 14.869 1.00 68.56 99 ASP A N 1
ATOM 780 C CA . ASP A 1 99 ? -2.935 -17.076 14.253 1.00 68.56 99 ASP A CA 1
ATOM 781 C C . ASP A 1 99 ? -2.884 -17.274 12.729 1.00 68.56 99 ASP A C 1
ATOM 783 O O . ASP A 1 99 ? -3.738 -17.942 12.148 1.00 68.56 99 ASP A O 1
ATOM 787 N N . ILE A 1 100 ? -1.871 -16.722 12.052 1.00 69.81 100 ILE A N 1
ATOM 788 C CA . ILE A 1 100 ? -1.678 -16.916 10.607 1.00 69.81 100 ILE A CA 1
ATOM 789 C C . ILE A 1 100 ? -1.346 -18.379 10.297 1.00 69.81 100 ILE A C 1
ATOM 791 O O . ILE A 1 100 ? -1.908 -18.934 9.349 1.00 69.81 100 ILE A O 1
ATOM 795 N N . ASP A 1 101 ? -0.462 -19.003 11.074 1.00 75.81 101 ASP A N 1
ATOM 796 C CA . ASP A 1 101 ? -0.116 -20.416 10.913 1.00 75.81 101 ASP A CA 1
ATOM 797 C C . ASP A 1 101 ? -1.341 -21.314 11.138 1.00 75.81 101 ASP A C 1
ATOM 799 O O . ASP A 1 101 ? -1.563 -22.240 10.357 1.00 75.81 101 ASP A O 1
ATOM 803 N N . ASP A 1 102 ? -2.191 -20.994 12.117 1.00 83.62 102 ASP A N 1
ATOM 804 C CA . ASP A 1 102 ? -3.427 -21.735 12.395 1.00 83.62 102 ASP A CA 1
ATOM 805 C C . ASP A 1 102 ? -4.466 -21.598 11.264 1.00 83.62 102 ASP A C 1
ATOM 807 O O . ASP A 1 102 ? -5.102 -22.575 10.850 1.00 83.62 102 ASP A O 1
ATOM 811 N N . ILE A 1 103 ? -4.580 -20.408 10.660 1.00 79.81 103 ILE A N 1
ATOM 812 C CA . ILE A 1 103 ? -5.415 -20.181 9.468 1.00 79.81 103 ILE A CA 1
ATOM 813 C C . ILE A 1 103 ? -4.923 -21.027 8.288 1.00 79.81 103 ILE A C 1
ATOM 815 O O . ILE A 1 103 ? -5.727 -21.659 7.592 1.00 79.81 103 ILE A O 1
ATOM 819 N N . TRP A 1 104 ? -3.610 -21.053 8.041 1.00 81.88 104 TRP A N 1
ATOM 820 C CA . TRP A 1 104 ? -3.039 -21.869 6.969 1.00 81.88 104 TRP A CA 1
ATOM 821 C C . TRP A 1 104 ? -3.224 -23.357 7.232 1.00 81.88 104 TRP A C 1
ATOM 823 O O . TRP A 1 104 ? -3.591 -24.088 6.310 1.00 81.88 104 TRP A O 1
ATOM 833 N N . GLN A 1 105 ? -3.022 -23.795 8.471 1.00 80.25 105 GLN A N 1
ATOM 834 C CA . GLN A 1 105 ? -3.222 -25.177 8.881 1.00 80.25 105 GLN A CA 1
ATOM 835 C C . GLN A 1 105 ? -4.676 -25.606 8.644 1.00 80.25 105 GLN A C 1
ATOM 837 O O . GLN A 1 105 ? -4.919 -26.582 7.936 1.00 80.25 105 GLN A O 1
ATOM 842 N N . THR A 1 106 ? -5.640 -24.798 9.092 1.00 86.38 106 THR A N 1
ATOM 843 C CA . THR A 1 106 ? -7.077 -25.024 8.870 1.00 86.38 106 THR A CA 1
ATOM 844 C C . THR A 1 106 ? -7.422 -25.103 7.380 1.00 86.38 106 THR A C 1
ATOM 846 O O . THR A 1 106 ? -8.192 -25.966 6.949 1.00 86.38 106 THR A O 1
ATOM 849 N N . TYR A 1 107 ? -6.836 -24.230 6.556 1.00 81.19 107 TYR A N 1
ATOM 850 C CA . TYR A 1 107 ? -7.015 -24.287 5.108 1.00 81.19 107 TYR A CA 1
ATOM 851 C C . TYR A 1 107 ? -6.473 -25.598 4.523 1.00 81.19 107 TYR A C 1
ATOM 853 O O . TYR A 1 107 ? -7.196 -26.269 3.785 1.00 81.19 107 TYR A O 1
ATOM 861 N N . TYR A 1 108 ? -5.246 -26.003 4.856 1.00 79.25 108 TYR A N 1
ATOM 862 C CA . TYR A 1 108 ? -4.671 -27.255 4.354 1.00 79.25 108 TYR A CA 1
ATOM 863 C C . TYR A 1 108 ? -5.451 -28.486 4.815 1.00 79.25 108 TYR A C 1
ATOM 865 O O . TYR A 1 108 ? -5.693 -29.380 4.003 1.00 79.25 108 TYR A O 1
ATOM 873 N N . ASP A 1 109 ? -5.908 -28.497 6.064 1.00 83.38 109 ASP A N 1
ATOM 874 C CA . ASP A 1 109 ? -6.721 -29.573 6.624 1.00 83.38 109 ASP A CA 1
ATOM 875 C C . ASP A 1 109 ? -8.090 -29.651 5.932 1.00 83.38 109 ASP A C 1
ATOM 877 O O . ASP A 1 109 ? -8.561 -30.739 5.607 1.00 83.38 109 ASP A O 1
ATOM 881 N N . SER A 1 110 ? -8.696 -28.512 5.575 1.00 79.62 110 SER A N 1
ATOM 882 C CA . SER A 1 110 ? -9.929 -28.491 4.771 1.00 79.62 110 SER A CA 1
ATOM 883 C C . SER A 1 110 ? -9.737 -29.050 3.353 1.00 79.62 110 SER A C 1
ATOM 885 O O . SER A 1 110 ? -10.664 -29.608 2.766 1.00 79.62 110 SER A O 1
ATOM 887 N N . GLN A 1 111 ? -8.531 -28.913 2.792 1.00 72.75 111 GLN A N 1
ATOM 888 C CA . GLN A 1 111 ? -8.162 -29.466 1.485 1.00 72.75 111 GLN A CA 1
ATOM 889 C C . GLN A 1 111 ? -7.661 -30.917 1.583 1.00 72.75 111 GLN A C 1
ATOM 891 O O . GLN A 1 111 ? -7.393 -31.557 0.557 1.00 72.75 111 GLN A O 1
ATOM 896 N N . TYR A 1 112 ? -7.512 -31.450 2.798 1.00 70.38 112 TYR A N 1
ATOM 897 C CA . TYR A 1 112 ? -6.997 -32.786 3.030 1.00 70.38 112 TYR A CA 1
ATOM 898 C C . TYR A 1 112 ? -8.072 -33.836 2.728 1.00 70.38 112 TYR A C 1
ATOM 900 O O . TYR A 1 112 ? -8.903 -34.197 3.557 1.00 70.38 112 TYR A O 1
ATOM 908 N N . CYS A 1 113 ? -8.033 -34.374 1.510 1.00 69.19 113 CYS A N 1
ATOM 909 C CA . CYS A 1 113 ? -8.829 -35.537 1.127 1.00 69.19 113 CYS A CA 1
ATOM 910 C C . CYS A 1 113 ? -8.001 -36.823 1.330 1.00 69.19 113 CYS A C 1
ATOM 912 O O . CYS A 1 113 ? -7.066 -37.059 0.554 1.00 69.19 113 CYS A O 1
ATOM 914 N N . PRO A 1 114 ? -8.334 -37.698 2.300 1.00 65.44 114 PRO A N 1
ATOM 915 C CA . PRO A 1 114 ? -7.573 -38.925 2.566 1.00 65.44 114 PRO A CA 1
ATOM 916 C C . PRO A 1 114 ? -7.538 -39.885 1.366 1.00 65.44 114 PRO A C 1
ATOM 918 O O . PRO A 1 114 ? -6.576 -40.624 1.186 1.00 65.44 114 PRO A O 1
ATOM 921 N N . GLU A 1 115 ? -8.525 -39.814 0.477 1.00 62.62 115 GLU A N 1
ATOM 922 C CA . GLU A 1 115 ? -8.603 -40.586 -0.770 1.00 62.62 115 GLU A CA 1
ATOM 923 C C . GLU A 1 115 ? -7.441 -40.290 -1.741 1.00 62.62 115 GLU A C 1
ATOM 925 O O . GLU A 1 115 ? -7.061 -41.143 -2.547 1.00 62.62 115 GLU A O 1
ATOM 930 N N . ARG A 1 116 ? -6.804 -39.111 -1.634 1.00 62.53 116 ARG A N 1
ATOM 931 C CA . ARG A 1 116 ? -5.631 -38.725 -2.441 1.00 62.53 116 ARG A CA 1
ATOM 932 C C . ARG A 1 116 ? -4.318 -39.351 -1.961 1.00 62.53 116 ARG A C 1
ATOM 934 O O . ARG A 1 116 ? -3.321 -39.261 -2.673 1.00 62.53 116 ARG A O 1
ATOM 941 N N . LYS A 1 117 ? -4.300 -40.039 -0.810 1.00 61.16 117 LYS A N 1
ATOM 942 C CA . LYS A 1 117 ? -3.135 -40.827 -0.356 1.00 61.16 117 LYS A CA 1
ATOM 943 C C . LYS A 1 117 ? -2.915 -42.107 -1.157 1.00 61.16 117 LYS A C 1
ATOM 945 O O . LYS A 1 117 ? -1.934 -42.806 -0.905 1.00 61.16 117 LYS A O 1
ATOM 950 N N . ASN A 1 118 ? -3.789 -42.440 -2.107 1.00 65.56 118 ASN A N 1
ATOM 951 C CA . A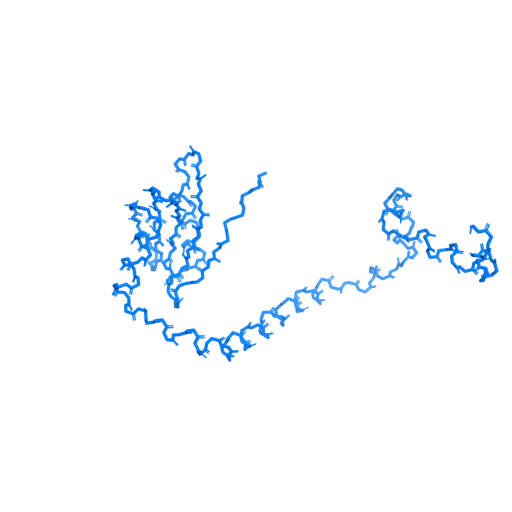SN A 1 118 ? -3.643 -43.655 -2.892 1.00 65.56 118 ASN A CA 1
ATOM 952 C C . ASN A 1 118 ? -2.488 -43.520 -3.907 1.00 65.56 118 ASN A C 1
ATOM 954 O O . ASN A 1 118 ? -2.682 -43.215 -5.085 1.00 65.56 118 ASN A O 1
ATOM 958 N N . LEU A 1 119 ? -1.259 -43.743 -3.426 1.00 65.31 119 LEU A N 1
ATOM 959 C CA . LEU A 1 119 ? -0.015 -43.651 -4.197 1.00 65.31 119 LEU A CA 1
ATOM 960 C C . LEU A 1 119 ? -0.046 -44.541 -5.446 1.00 65.31 119 LEU A C 1
ATOM 962 O O . LEU A 1 119 ? 0.605 -44.218 -6.436 1.00 65.31 119 LEU A O 1
ATOM 966 N N . GLN A 1 120 ? -0.814 -45.635 -5.427 1.00 63.00 120 GLN A N 1
ATOM 967 C CA . GLN A 1 120 ? -1.016 -46.485 -6.601 1.00 63.00 120 GLN A CA 1
ATOM 968 C C . GLN A 1 120 ? -1.790 -45.759 -7.708 1.00 63.00 120 GLN A C 1
ATOM 970 O O . GLN A 1 120 ? -1.331 -45.734 -8.848 1.00 63.00 120 GLN A O 1
ATOM 975 N N . ALA A 1 121 ? -2.906 -45.102 -7.378 1.00 63.50 121 ALA A N 1
ATOM 976 C CA . ALA A 1 121 ? -3.692 -44.335 -8.346 1.00 63.50 121 ALA A CA 1
ATOM 977 C C . ALA A 1 121 ? -2.926 -43.104 -8.864 1.00 63.50 121 ALA A C 1
ATOM 979 O O . ALA A 1 121 ? -3.016 -42.769 -10.045 1.00 63.50 121 ALA A O 1
ATOM 980 N N . PHE A 1 122 ? -2.128 -42.464 -8.001 1.00 64.62 122 PHE A N 1
ATOM 981 C CA . PHE A 1 122 ? -1.260 -41.346 -8.382 1.00 64.62 122 PHE A CA 1
ATOM 982 C C . PHE A 1 122 ? -0.166 -41.783 -9.370 1.00 64.62 122 PHE A C 1
ATOM 984 O O . PHE A 1 122 ? 0.017 -41.151 -10.407 1.00 64.62 122 PHE A O 1
ATOM 991 N N . ARG A 1 123 ? 0.502 -42.917 -9.109 1.00 63.44 123 ARG A N 1
ATOM 992 C CA . ARG A 1 123 ? 1.519 -43.495 -10.009 1.00 63.44 123 ARG A CA 1
ATOM 993 C C . ARG A 1 123 ? 0.949 -43.929 -11.360 1.00 63.44 123 ARG A C 1
ATOM 995 O O . ARG A 1 123 ? 1.635 -43.806 -12.363 1.00 63.44 123 ARG A O 1
ATOM 1002 N N . GLN A 1 124 ? -0.287 -44.425 -11.407 1.00 66.81 124 GLN A N 1
ATOM 1003 C CA . GLN A 1 124 ? -0.911 -44.858 -12.664 1.00 66.81 124 GLN A CA 1
ATOM 1004 C C . GLN A 1 124 ? -1.362 -43.691 -13.552 1.00 66.81 124 GLN A C 1
ATOM 1006 O O . GLN A 1 124 ? -1.404 -43.835 -14.770 1.00 66.81 124 GLN A O 1
ATOM 1011 N N . ARG A 1 125 ? -1.717 -42.544 -12.959 1.00 68.81 125 ARG A N 1
ATOM 1012 C CA . ARG A 1 125 ? -2.267 -41.385 -13.684 1.00 68.81 125 ARG A CA 1
ATOM 1013 C C . ARG A 1 125 ? -1.239 -40.293 -13.993 1.00 68.81 125 ARG A C 1
ATOM 1015 O O . ARG A 1 125 ? -1.562 -39.368 -14.731 1.00 68.81 125 ARG A O 1
ATOM 1022 N N . MET A 1 126 ? -0.028 -40.377 -13.439 1.00 69.69 126 MET A N 1
ATOM 1023 C CA . MET A 1 126 ? 1.040 -39.402 -13.672 1.00 69.69 126 MET A CA 1
ATOM 1024 C C . MET A 1 126 ? 1.935 -39.843 -14.845 1.00 69.69 126 MET A C 1
ATOM 1026 O O . MET A 1 126 ? 2.467 -40.953 -14.793 1.00 69.69 126 MET A O 1
ATOM 1030 N N . PRO A 1 127 ? 2.150 -39.009 -15.880 1.00 75.25 127 PRO A N 1
ATOM 1031 C CA . PRO A 1 127 ? 3.071 -39.315 -16.974 1.00 75.25 127 PRO A CA 1
ATOM 1032 C C . PRO A 1 127 ? 4.507 -39.550 -16.482 1.00 75.25 127 PRO A C 1
ATOM 1034 O O . PRO A 1 127 ? 4.968 -38.878 -15.560 1.00 75.25 127 PRO A O 1
ATOM 1037 N N . ALA A 1 128 ? 5.242 -40.463 -17.127 1.00 69.50 128 ALA A N 1
ATOM 1038 C CA . ALA A 1 128 ? 6.589 -40.877 -16.706 1.00 69.50 128 ALA A CA 1
ATOM 1039 C C . ALA A 1 128 ? 7.571 -39.702 -16.520 1.00 69.50 128 ALA A C 1
ATOM 1041 O O . ALA A 1 128 ? 8.327 -39.669 -15.552 1.00 69.50 128 ALA A O 1
ATOM 1042 N N . ARG A 1 129 ? 7.485 -38.690 -17.391 1.00 73.88 129 ARG A N 1
ATOM 1043 C CA . ARG A 1 129 ? 8.311 -37.476 -17.331 1.00 73.88 129 ARG A CA 1
ATOM 1044 C C . ARG A 1 129 ? 8.145 -36.696 -16.021 1.00 73.88 129 ARG A C 1
ATOM 1046 O O . ARG A 1 129 ? 9.122 -36.190 -15.476 1.00 73.88 129 ARG A O 1
ATOM 1053 N N . ASP A 1 130 ? 6.924 -36.618 -15.501 1.00 69.81 130 ASP A N 1
ATOM 1054 C CA . ASP A 1 130 ? 6.644 -35.869 -14.273 1.00 69.81 130 ASP A CA 1
ATOM 1055 C C . ASP A 1 130 ? 6.983 -36.698 -13.023 1.00 69.81 130 ASP A C 1
ATOM 1057 O O . ASP A 1 130 ? 7.338 -36.143 -11.983 1.00 69.81 130 ASP A O 1
ATOM 1061 N N . GLN A 1 131 ? 6.959 -38.033 -13.133 1.00 67.81 131 GLN A N 1
ATOM 1062 C CA . GLN A 1 131 ? 7.440 -38.932 -12.077 1.00 67.81 131 GLN A CA 1
ATOM 1063 C C . GLN A 1 131 ? 8.955 -38.807 -11.864 1.00 67.81 131 GLN A C 1
ATOM 1065 O O . GLN A 1 131 ? 9.429 -38.849 -10.726 1.00 67.81 131 GLN A O 1
ATOM 1070 N N . GLU A 1 132 ? 9.712 -38.639 -12.950 1.00 67.50 132 GLU A N 1
ATOM 1071 C CA . GLU A 1 132 ? 11.159 -38.402 -12.918 1.00 67.50 132 GLU A CA 1
ATOM 1072 C C . GLU A 1 132 ? 11.490 -37.046 -12.289 1.00 67.50 132 GLU A C 1
ATOM 1074 O O . GLU A 1 132 ? 12.336 -36.976 -11.398 1.00 67.50 132 GLU A O 1
ATOM 1079 N N . ALA A 1 133 ? 10.762 -35.991 -12.667 1.00 68.94 133 ALA A N 1
ATOM 1080 C CA . ALA A 1 133 ? 10.923 -34.656 -12.090 1.00 68.94 133 ALA A CA 1
ATOM 1081 C C . ALA A 1 133 ? 10.570 -34.601 -10.591 1.00 68.94 133 ALA A C 1
ATOM 1083 O O . ALA A 1 133 ? 11.195 -33.861 -9.833 1.00 68.94 133 ALA A O 1
ATOM 1084 N N . ALA A 1 134 ? 9.605 -35.413 -10.146 1.00 63.34 134 ALA A N 1
ATOM 1085 C CA . ALA A 1 134 ? 9.256 -35.574 -8.735 1.00 63.34 134 ALA A CA 1
ATOM 1086 C C . ALA A 1 134 ? 10.226 -36.492 -7.956 1.00 63.34 134 ALA A C 1
ATOM 1088 O O . ALA A 1 134 ? 10.028 -36.719 -6.762 1.00 63.34 134 ALA A O 1
ATOM 1089 N N . GLY A 1 135 ? 11.255 -37.052 -8.607 1.00 63.53 135 GLY A N 1
ATOM 1090 C CA . GLY A 1 135 ? 12.250 -37.925 -7.977 1.00 63.53 135 GLY A CA 1
ATOM 1091 C C . GLY A 1 135 ? 11.727 -39.313 -7.581 1.00 63.53 135 GLY A C 1
ATOM 1092 O O . GLY A 1 135 ? 12.389 -40.029 -6.830 1.00 63.53 135 GLY A O 1
ATOM 1093 N N . LEU A 1 136 ? 10.556 -39.732 -8.076 1.00 59.75 136 LEU A N 1
ATOM 1094 C CA . LEU A 1 136 ? 9.909 -40.983 -7.659 1.00 59.75 136 LEU A CA 1
ATOM 1095 C C . LEU A 1 136 ? 10.643 -42.238 -8.161 1.00 59.75 136 LEU A C 1
ATOM 1097 O O . LEU A 1 136 ? 10.635 -43.260 -7.473 1.00 59.75 136 LEU A O 1
ATOM 1101 N N . GLN A 1 137 ? 11.334 -42.166 -9.306 1.00 53.59 137 GLN A N 1
ATOM 1102 C CA . GLN A 1 137 ? 12.144 -43.285 -9.814 1.00 53.59 137 GLN A CA 1
ATOM 1103 C C . GLN A 1 137 ? 13.359 -43.605 -8.922 1.00 53.59 137 GLN A C 1
ATOM 1105 O O . GLN A 1 137 ? 13.750 -44.769 -8.806 1.00 53.59 137 GLN A O 1
ATOM 1110 N N . LEU A 1 138 ? 13.925 -42.611 -8.224 1.00 51.06 138 LEU A N 1
ATOM 1111 C CA . LEU A 1 138 ? 15.079 -42.818 -7.336 1.00 51.06 138 LEU A CA 1
ATOM 1112 C C . LEU A 1 138 ? 14.743 -43.715 -6.136 1.00 51.06 138 LEU A C 1
ATOM 1114 O O . LEU A 1 138 ? 15.622 -44.405 -5.620 1.00 51.06 138 LEU A O 1
ATOM 1118 N N . MET A 1 139 ? 13.478 -43.754 -5.701 1.00 47.25 139 MET A N 1
ATOM 1119 C CA . MET A 1 139 ? 13.059 -44.616 -4.591 1.00 47.25 139 MET A CA 1
ATOM 1120 C C . MET A 1 139 ? 12.816 -46.073 -4.988 1.00 47.25 139 MET A C 1
ATOM 1122 O O . MET A 1 139 ? 12.909 -46.941 -4.123 1.00 47.25 139 MET A O 1
ATOM 1126 N N . GLN A 1 140 ? 12.536 -46.371 -6.261 1.00 48.56 140 GLN A N 1
ATOM 1127 C CA . GLN A 1 140 ? 12.367 -47.761 -6.702 1.00 48.56 140 GLN A CA 1
ATOM 1128 C C . GLN A 1 140 ? 13.718 -48.467 -6.870 1.00 48.56 140 GLN A C 1
ATOM 1130 O O . GLN A 1 140 ? 13.871 -49.582 -6.383 1.00 48.56 140 GLN A O 1
ATOM 1135 N N . LYS A 1 141 ? 14.734 -47.788 -7.425 1.00 48.47 141 LYS A N 1
ATOM 1136 C CA . LYS A 1 141 ? 16.091 -48.356 -7.560 1.00 48.47 141 LYS A CA 1
ATOM 1137 C C . LYS A 1 141 ? 16.843 -48.516 -6.236 1.00 48.47 141 LYS A C 1
ATOM 1139 O O . LYS A 1 141 ? 17.659 -49.420 -6.104 1.00 48.47 141 LYS A O 1
ATOM 1144 N N . LYS A 1 142 ? 16.556 -47.691 -5.222 1.00 48.62 142 LYS A N 1
ATOM 1145 C CA . LYS A 1 142 ? 17.233 -47.777 -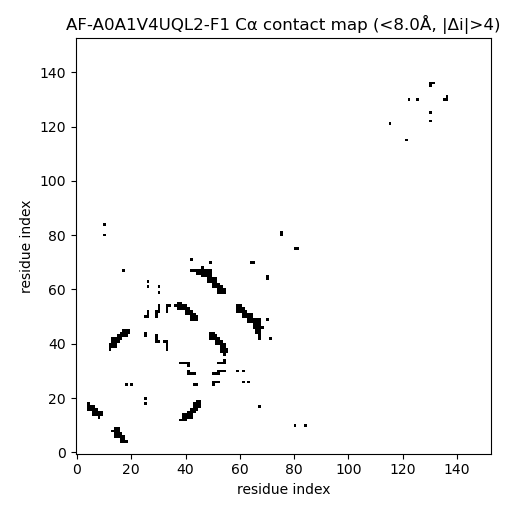3.912 1.00 48.62 142 LYS A CA 1
ATOM 1146 C C . LYS A 1 142 ? 16.936 -49.053 -3.115 1.00 48.62 142 LYS A C 1
ATOM 1148 O O . LYS A 1 142 ? 17.623 -49.292 -2.130 1.00 48.62 142 LYS A O 1
ATOM 1153 N N . ARG A 1 143 ? 15.937 -49.859 -3.497 1.00 48.31 143 ARG A N 1
ATOM 1154 C CA . ARG A 1 143 ? 15.689 -51.159 -2.849 1.00 48.31 143 ARG A CA 1
ATOM 1155 C C . ARG A 1 143 ? 16.559 -52.296 -3.388 1.00 48.31 143 ARG A C 1
ATOM 1157 O O . ARG A 1 143 ? 16.674 -53.300 -2.700 1.00 48.31 143 ARG A O 1
ATOM 1164 N N . GLU A 1 144 ? 17.166 -52.132 -4.561 1.00 51.81 144 GLU A N 1
ATOM 1165 C CA . GLU A 1 144 ? 17.964 -53.178 -5.221 1.00 51.81 144 GLU A CA 1
ATOM 1166 C C . GLU A 1 144 ? 19.471 -52.886 -5.213 1.00 51.81 144 GLU A C 1
ATOM 1168 O O . GLU A 1 144 ? 20.257 -53.750 -5.575 1.00 51.81 144 GLU A O 1
ATOM 1173 N N . MET A 1 145 ? 19.886 -51.692 -4.780 1.00 50.06 145 MET A N 1
ATOM 1174 C CA . MET A 1 145 ? 21.289 -51.275 -4.805 1.00 50.06 145 MET A CA 1
ATOM 1175 C C . MET A 1 145 ? 21.939 -51.508 -3.439 1.00 50.06 145 MET A C 1
ATOM 1177 O O . MET A 1 145 ? 21.619 -50.831 -2.457 1.00 50.06 145 MET A O 1
ATOM 1181 N N . THR A 1 146 ? 22.835 -52.488 -3.362 1.00 55.81 146 THR A N 1
ATOM 1182 C CA . THR A 1 146 ? 23.637 -52.755 -2.162 1.00 55.81 146 THR A CA 1
ATOM 1183 C C . THR A 1 146 ? 24.784 -51.750 -2.043 1.00 55.81 146 THR A C 1
ATOM 1185 O O . THR A 1 146 ? 25.282 -51.233 -3.037 1.00 55.81 146 THR A O 1
ATOM 1188 N N . LEU A 1 147 ? 25.225 -51.462 -0.810 1.00 50.81 147 LEU A N 1
ATOM 1189 C CA . LEU A 1 147 ? 26.294 -50.491 -0.499 1.00 50.81 147 LEU A CA 1
ATOM 1190 C C . LEU A 1 147 ? 27.622 -50.735 -1.247 1.00 50.81 147 LEU A C 1
ATOM 1192 O O . LEU A 1 147 ? 28.449 -49.828 -1.328 1.00 50.81 147 LEU A O 1
ATOM 1196 N N . GLU A 1 148 ? 27.831 -51.934 -1.786 1.00 55.88 148 GLU A N 1
ATOM 1197 C CA . GLU A 1 148 ? 29.019 -52.306 -2.558 1.00 55.88 148 GLU A CA 1
ATOM 1198 C C . GLU A 1 148 ? 29.065 -51.634 -3.941 1.00 55.88 148 GLU A C 1
ATOM 1200 O O . GLU A 1 148 ? 30.150 -51.275 -4.400 1.00 55.88 148 GLU A O 1
ATOM 1205 N N . ASP A 1 149 ? 27.911 -51.330 -4.546 1.00 57.62 149 ASP A N 1
ATOM 1206 C CA . ASP A 1 149 ? 27.826 -50.721 -5.883 1.00 57.62 149 ASP A CA 1
ATOM 1207 C C . ASP A 1 149 ? 28.323 -49.265 -5.911 1.00 57.62 149 ASP A C 1
ATOM 1209 O O . ASP A 1 149 ? 28.704 -48.739 -6.954 1.00 57.62 149 ASP A O 1
ATOM 1213 N N . PHE A 1 150 ? 28.359 -48.601 -4.752 1.00 53.06 150 PHE A N 1
ATOM 1214 C CA . PHE A 1 150 ? 28.851 -47.228 -4.616 1.00 53.06 150 PHE A CA 1
ATOM 1215 C C . PHE A 1 150 ? 30.379 -47.122 -4.537 1.00 53.06 150 PHE A C 1
ATOM 1217 O O . PHE A 1 150 ? 30.910 -46.017 -4.617 1.00 53.06 150 PHE A O 1
ATOM 1224 N N . ARG A 1 151 ? 31.105 -48.235 -4.365 1.00 47.31 151 ARG A N 1
ATOM 1225 C CA . ARG A 1 151 ? 32.571 -48.222 -4.204 1.00 47.31 151 ARG A CA 1
ATOM 1226 C C . ARG A 1 151 ? 33.358 -48.343 -5.514 1.00 47.31 151 ARG A C 1
ATOM 1228 O O . ARG A 1 151 ? 34.583 -48.359 -5.452 1.00 47.31 151 ARG A O 1
ATOM 1235 N N . GLN A 1 152 ? 32.695 -48.436 -6.669 1.00 50.75 152 GLN A N 1
ATOM 1236 C CA . GLN A 1 152 ? 33.351 -48.633 -7.973 1.00 50.75 152 GLN A CA 1
ATOM 1237 C C . GLN A 1 152 ? 33.175 -47.470 -8.973 1.00 50.75 152 GLN A C 1
ATOM 1239 O O . GLN A 1 152 ? 33.405 -47.668 -10.165 1.00 50.75 152 GLN A O 1
ATOM 1244 N N . GLN A 1 153 ? 32.795 -46.269 -8.520 1.00 40.34 153 GLN A N 1
ATOM 1245 C CA . GLN A 1 153 ? 32.901 -45.041 -9.329 1.00 40.34 153 GLN A CA 1
ATOM 1246 C C . GLN A 1 153 ? 34.156 -44.246 -8.989 1.00 40.34 153 GLN A C 1
ATOM 1248 O O . GLN A 1 153 ? 34.449 -44.107 -7.780 1.00 40.34 153 GLN A O 1
#

Solvent-accessible surface area (backbone atoms only — not comp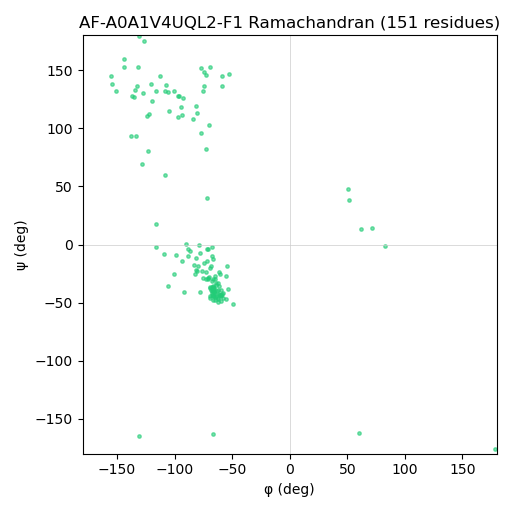arable to full-atom values): 8952 Å² total; per-residue (Å²): 137,94,78,83,69,64,71,41,76,57,74,97,47,30,35,34,27,68,47,84,69,95,57,90,52,53,56,61,51,20,43,53,52,6,69,75,37,65,72,28,37,23,40,34,14,35,84,71,36,22,22,36,12,34,21,52,95,96,40,80,47,77,45,81,49,54,19,33,66,62,54,50,53,52,47,36,64,73,68,64,64,61,84,71,60,78,70,61,46,68,62,56,48,48,54,52,47,53,52,51,52,50,52,52,48,53,51,52,57,73,67,59,57,77,79,73,66,44,61,68,63,52,60,74,73,48,58,70,72,58,39,53,76,70,50,53,61,63,65,63,55,60,78,78,62,57,82,71,72,71,73,78,118

Sequence (153 aa):
MKAFVRLRPLGDRVLWGYMKPRHKIGEHTSEHFARRNPGTIIVLGNGAESWTAFFRQDRMMRIHGAGLNETLDRLKSALKISEEEKGADAEGARANAQDIDDIWQTYYDSQYCPERKNLQAFRQRMPARDQEAAGLQLMQKKREMTLEDFRQQ

Secondary structure (DSSP, 8-state):
-------EEETTTEEEEE---SSTTHHHHHHHHHHHSTT-EEEEE-SS-EEEEEEETTEEEEEEES-HHHHHHHHHHHHT--GGGGTTHHHHHHHHHHHHHHHHHHHHHHT--GGGG-HHHHHHHS-HHHHHHTTHHHHHHTTT--GGGGGG-

Radius of gyration: 25.25 Å; Cα contacts (8 Å, |Δi|>4): 153; chains: 1; bounding box: 52×67×39 Å

Nearest PDB structures (foldseek):
  6foz-assembly1_A  TM=5.800E-01  e=1.642E-01  Pseudomonas fluorescens
  5y7a-assembly1_A  TM=5.806E-01  e=1.642E-01  Pseudomonas fluorescens
  6foy-assembly1_A  TM=5.779E-01  e=1.864E-01  Pseudomonas fluorescens
  5x6q-assembly1_A  TM=5.480E-01  e=2.723E-01  Pseudomonas fluorescens
  6rd4-assembly1_7  TM=2.566E-01  e=5.314E+00  Polytomella sp. Pringsheim 198.80

Mean predicted aligned error: 17.37 Å

Foldseek 3Di:
DPDDFDWDDDPDAETETEDDDPDPCQQVVQQVVQVVPARHWYWYFAQAKIWIWHHYPNDIDIDIDGGRVVVVVVVCVVVVRDPVVVPVCVVVVVVVVVVVVVVVVVVVVVVDDVVVPPVVVVVVPDDPVVCVVVVVVVVVVVVVDDPVVVPPD